Protein AF-A0A1H4NTI9-F1 (afdb_monomer_lite)

Sequence (78 aa):
MAKTLAYQVTVRRIATGCDYHIRLFSHSADHACDRAKDRARFAERISLAKYRELNAKGIACFRVISCEVSADQSRPNA

pLDDT: mean 76.21, std 14.33, range [49.12, 95.62]

Organism: NCBI:txid1437360

Foldseek 3Di:
DQDWDWDWDWDADPVPRDIDTDIDTDSDPVVVHVVVVVVVVVVVVVVVVVVVVCVVVDDDDDDDDDDDDDPVPPDPPD

Structure (mmCIF, N/CA/C/O backbone):
data_AF-A0A1H4NTI9-F1
#
_entry.id   AF-A0A1H4NTI9-F1
#
loop_
_atom_site.group_PDB
_atom_site.id
_atom_site.type_symbol
_atom_site.label_atom_id
_atom_site.label_alt_id
_atom_site.label_comp_id
_atom_site.label_asym_id
_atom_site.label_entity_id
_atom_site.label_seq_id
_atom_site.pdbx_PDB_ins_code
_atom_site.Cartn_x
_atom_site.Cartn_y
_atom_site.Cartn_z
_atom_site.occupancy
_atom_site.B_iso_or_equiv
_atom_site.auth_seq_id
_atom_site.auth_comp_id
_atom_site.auth_asym_id
_atom_site.auth_atom_id
_atom_site.pdbx_PDB_model_num
ATOM 1 N N . MET A 1 1 ? 25.238 -1.462 -18.365 1.00 56.00 1 MET A N 1
ATOM 2 C CA . MET A 1 1 ? 24.402 -0.949 -17.255 1.00 56.00 1 MET A CA 1
ATOM 3 C C . MET A 1 1 ? 22.939 -1.159 -17.617 1.00 56.00 1 MET A C 1
ATOM 5 O O . MET A 1 1 ? 22.543 -0.724 -18.691 1.00 56.00 1 MET A O 1
ATOM 9 N N . ALA A 1 2 ? 22.158 -1.865 -16.795 1.00 67.62 2 ALA A N 1
ATOM 10 C CA . ALA A 1 2 ? 20.737 -2.085 -17.075 1.00 67.62 2 ALA A CA 1
ATOM 11 C C . ALA A 1 2 ? 19.966 -0.763 -16.943 1.00 67.62 2 ALA A C 1
ATOM 13 O O . ALA A 1 2 ? 20.047 -0.093 -15.913 1.00 67.62 2 ALA A O 1
ATOM 14 N N . LYS A 1 3 ? 19.240 -0.365 -17.991 1.00 82.62 3 LYS A N 1
ATOM 15 C CA . LYS A 1 3 ? 18.502 0.903 -18.019 1.00 82.62 3 LYS A CA 1
ATOM 16 C C . LYS A 1 3 ? 17.375 0.859 -16.987 1.00 82.62 3 LYS A C 1
AT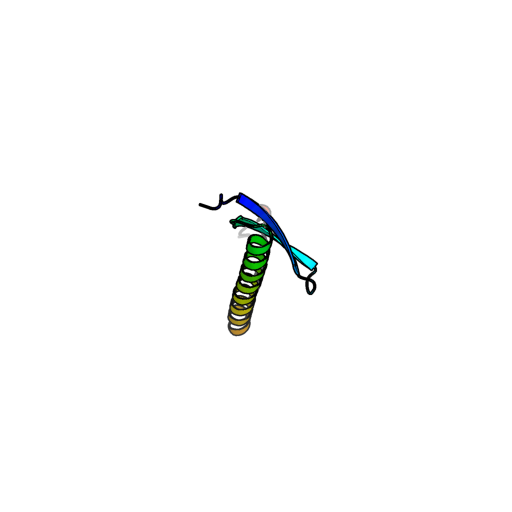OM 18 O O . LYS A 1 3 ? 16.545 -0.044 -17.007 1.00 82.62 3 LYS A O 1
ATOM 23 N N . THR A 1 4 ? 17.360 1.816 -16.068 1.00 89.62 4 THR A N 1
ATOM 24 C CA . THR A 1 4 ? 16.284 1.945 -15.083 1.00 89.62 4 THR A CA 1
ATOM 25 C C . THR A 1 4 ? 15.051 2.546 -15.754 1.00 89.62 4 THR A C 1
ATOM 27 O O . THR A 1 4 ? 15.143 3.585 -16.408 1.00 89.62 4 THR A O 1
ATOM 30 N N . LEU A 1 5 ? 13.898 1.905 -15.587 1.00 92.12 5 LEU A N 1
ATOM 31 C CA . LEU A 1 5 ? 12.606 2.329 -16.124 1.00 92.12 5 LEU A CA 1
ATOM 32 C C . LEU A 1 5 ? 11.649 2.686 -14.985 1.00 92.12 5 LEU A C 1
ATOM 34 O O . LEU A 1 5 ? 11.773 2.179 -13.869 1.00 92.12 5 LEU A O 1
ATOM 38 N N . ALA A 1 6 ? 10.703 3.580 -15.265 1.00 94.25 6 ALA A N 1
ATOM 39 C CA . ALA A 1 6 ? 9.645 3.937 -14.331 1.00 94.25 6 ALA A CA 1
ATOM 40 C C . ALA A 1 6 ? 8.456 2.985 -14.499 1.00 94.25 6 ALA A C 1
ATOM 42 O O . ALA A 1 6 ? 7.888 2.892 -15.583 1.00 94.25 6 ALA A O 1
ATOM 43 N N . TYR A 1 7 ? 8.049 2.344 -13.411 1.00 93.50 7 TYR A N 1
ATOM 44 C CA . TYR A 1 7 ? 6.887 1.472 -13.340 1.00 93.50 7 TYR A CA 1
ATOM 45 C C . TYR A 1 7 ? 5.829 2.097 -12.434 1.00 93.50 7 TYR A C 1
ATOM 47 O O . TYR A 1 7 ? 6.147 2.645 -11.374 1.00 93.50 7 TYR A O 1
ATOM 55 N N . GLN A 1 8 ? 4.573 2.004 -12.861 1.00 95.62 8 GLN A N 1
ATOM 56 C CA . GLN A 1 8 ? 3.409 2.308 -12.037 1.00 95.62 8 GLN A CA 1
ATOM 57 C C . GLN A 1 8 ? 2.858 0.982 -11.526 1.00 95.62 8 GLN A C 1
ATOM 59 O O . GLN A 1 8 ? 2.381 0.171 -12.316 1.00 95.62 8 GLN A O 1
ATOM 64 N N . VAL A 1 9 ? 2.970 0.741 -10.222 1.00 94.75 9 VAL A N 1
ATOM 65 C CA . VAL A 1 9 ? 2.526 -0.508 -9.603 1.00 94.75 9 VAL A CA 1
ATOM 66 C C . VAL A 1 9 ? 1.333 -0.214 -8.707 1.00 94.75 9 VAL A C 1
ATOM 68 O O . VAL A 1 9 ? 1.392 0.685 -7.869 1.00 94.75 9 VAL A O 1
ATOM 71 N N . THR A 1 10 ? 0.264 -0.989 -8.873 1.00 93.69 10 THR A N 1
ATOM 72 C CA . THR A 1 10 ? -0.901 -0.949 -7.986 1.00 93.69 10 THR A CA 1
ATOM 73 C C . THR A 1 10 ? -0.879 -2.178 -7.089 1.00 93.69 10 THR A C 1
ATOM 75 O O . THR A 1 10 ? -0.841 -3.305 -7.579 1.00 93.69 10 THR A O 1
ATOM 78 N N . VAL A 1 11 ? -0.892 -1.967 -5.775 1.00 90.88 11 VAL A N 1
ATOM 79 C CA . VAL A 1 11 ? -0.946 -3.035 -4.773 1.00 90.88 11 VAL A CA 1
ATOM 80 C C . VAL A 1 11 ? -2.303 -2.980 -4.085 1.00 90.88 11 VAL A C 1
ATOM 82 O O . VAL A 1 11 ? -2.577 -2.043 -3.338 1.00 90.88 11 VAL A O 1
ATOM 85 N N . ARG A 1 12 ? -3.144 -3.988 -4.322 1.00 88.31 12 ARG A N 1
ATOM 86 C CA . ARG A 1 12 ? -4.455 -4.114 -3.677 1.00 88.31 12 ARG A CA 1
ATOM 87 C C . ARG A 1 12 ? -4.341 -4.845 -2.348 1.00 88.31 12 ARG A C 1
ATOM 89 O O . ARG A 1 12 ? -3.807 -5.953 -2.282 1.00 88.31 12 ARG A O 1
ATOM 96 N N . ARG A 1 13 ? -4.903 -4.265 -1.292 1.00 82.75 13 ARG A N 1
ATOM 97 C CA . ARG A 1 13 ? -5.040 -4.917 0.011 1.00 82.75 13 ARG A CA 1
ATOM 98 C C . ARG A 1 13 ? -6.378 -5.640 0.083 1.00 82.75 13 ARG A C 1
ATOM 100 O O . ARG A 1 13 ? -7.418 -5.004 0.188 1.00 82.75 13 ARG A O 1
ATOM 107 N N . ILE A 1 14 ? -6.345 -6.971 0.088 1.00 82.81 14 ILE A N 1
ATOM 108 C CA . ILE A 1 14 ? -7.560 -7.806 0.091 1.00 82.81 14 ILE A CA 1
ATOM 109 C C . ILE A 1 14 ? -8.423 -7.542 1.334 1.00 82.81 14 ILE A C 1
ATOM 111 O O . ILE A 1 14 ? -9.636 -7.429 1.223 1.00 82.81 14 ILE A O 1
ATOM 115 N N . ALA A 1 15 ? -7.800 -7.373 2.504 1.00 76.69 15 ALA A N 1
ATOM 116 C CA . ALA A 1 15 ? -8.517 -7.218 3.770 1.00 76.69 15 ALA A CA 1
ATOM 117 C C . ALA A 1 15 ? -9.363 -5.934 3.874 1.00 76.69 15 ALA A C 1
ATOM 119 O O . ALA A 1 15 ? -10.363 -5.930 4.581 1.00 76.69 15 ALA A O 1
ATOM 120 N N . THR A 1 16 ? -8.965 -4.843 3.209 1.00 78.38 16 THR A N 1
ATOM 121 C CA . THR A 1 16 ? -9.685 -3.555 3.275 1.00 78.38 16 THR A CA 1
ATOM 122 C C . THR A 1 16 ? -10.200 -3.066 1.928 1.00 78.38 16 THR A C 1
ATOM 124 O O . THR A 1 16 ? -10.869 -2.041 1.878 1.00 78.38 16 THR A O 1
ATOM 127 N N . GLY A 1 17 ? -9.857 -3.746 0.832 1.00 81.62 17 GLY A N 1
ATOM 128 C CA . GLY A 1 17 ? -10.165 -3.307 -0.529 1.00 81.62 17 GLY A CA 1
ATOM 129 C C . GLY A 1 17 ? -9.414 -2.048 -0.978 1.00 81.62 17 GLY A C 1
ATOM 130 O O . GLY A 1 17 ? -9.720 -1.513 -2.037 1.00 81.62 17 GLY A O 1
ATOM 131 N N . CYS A 1 18 ? -8.447 -1.555 -0.195 1.00 80.75 18 CYS A N 1
ATOM 132 C CA . CYS A 1 18 ? -7.699 -0.342 -0.529 1.00 80.75 18 CYS A CA 1
ATOM 133 C C . CYS A 1 18 ? -6.605 -0.628 -1.561 1.00 80.75 18 CYS A C 1
ATOM 135 O O . CYS A 1 18 ? -5.876 -1.616 -1.432 1.00 80.75 18 CYS A O 1
ATOM 137 N N . ASP A 1 19 ? -6.430 0.291 -2.508 1.00 88.56 19 ASP A N 1
ATOM 138 C CA . ASP A 1 19 ? -5.382 0.227 -3.523 1.00 88.56 19 ASP A CA 1
ATOM 139 C C . ASP A 1 19 ? -4.270 1.240 -3.226 1.00 88.56 19 ASP A C 1
ATOM 141 O O . ASP A 1 19 ? -4.517 2.423 -2.992 1.00 88.56 19 ASP A O 1
ATOM 145 N N . TYR A 1 20 ? -3.023 0.770 -3.246 1.00 85.19 20 TYR A N 1
ATOM 146 C CA . TYR A 1 20 ? -1.833 1.610 -3.160 1.00 85.19 20 TYR A CA 1
ATOM 147 C C . TYR A 1 20 ? -1.237 1.785 -4.549 1.00 85.19 20 TYR A C 1
ATOM 149 O O . TYR A 1 20 ? -0.777 0.816 -5.154 1.00 85.19 20 TYR A O 1
ATOM 157 N N . HIS A 1 21 ? -1.185 3.022 -5.030 1.00 91.44 21 HIS A N 1
ATOM 158 C CA . HIS A 1 21 ? -0.531 3.360 -6.290 1.00 91.44 21 HIS A CA 1
ATOM 159 C C . HIS A 1 21 ? 0.885 3.865 -6.012 1.00 91.44 21 HIS A C 1
ATOM 161 O O . HIS A 1 21 ? 1.075 4.888 -5.353 1.00 91.44 21 HIS A O 1
ATOM 167 N N . ILE A 1 22 ? 1.892 3.130 -6.484 1.00 91.12 22 ILE A N 1
ATOM 168 C CA . ILE A 1 22 ? 3.299 3.402 -6.188 1.00 91.12 22 ILE A CA 1
ATOM 169 C C . ILE A 1 22 ? 4.080 3.512 -7.494 1.00 91.12 22 ILE A C 1
ATOM 171 O O . ILE A 1 22 ? 4.183 2.557 -8.265 1.00 91.12 22 ILE A O 1
ATOM 175 N N . ARG A 1 23 ? 4.708 4.672 -7.703 1.00 92.62 23 ARG A N 1
ATOM 176 C CA . ARG A 1 23 ? 5.673 4.871 -8.786 1.00 92.62 23 ARG A CA 1
ATOM 177 C C . ARG A 1 23 ? 7.067 4.441 -8.336 1.00 92.62 23 ARG A C 1
ATOM 179 O O . ARG A 1 23 ? 7.571 4.921 -7.317 1.00 92.62 23 ARG A O 1
ATOM 186 N N . LEU A 1 24 ? 7.707 3.553 -9.096 1.00 91.69 24 LEU A N 1
ATOM 187 C CA . LEU A 1 24 ? 9.019 2.988 -8.772 1.00 91.69 24 LEU A CA 1
ATOM 188 C C . LEU A 1 24 ? 9.941 2.973 -9.985 1.00 91.69 24 LEU A C 1
ATOM 190 O O . LEU A 1 24 ? 9.545 2.582 -11.073 1.00 91.69 24 LEU A O 1
ATOM 194 N N . PHE A 1 25 ? 11.203 3.328 -9.769 1.00 92.88 25 PHE A N 1
ATOM 195 C CA . PHE A 1 25 ? 12.257 3.156 -10.765 1.00 92.88 25 PHE A CA 1
ATOM 196 C C . PHE A 1 25 ? 12.961 1.818 -10.537 1.00 92.88 25 PHE A C 1
ATOM 198 O O . PHE A 1 25 ? 13.427 1.563 -9.421 1.00 92.88 25 PHE A O 1
ATOM 205 N N . SER A 1 26 ? 12.996 0.951 -11.549 1.00 92.44 26 SER A N 1
ATOM 206 C CA . SER A 1 26 ? 13.630 -0.367 -11.460 1.00 92.44 26 SER A CA 1
ATOM 207 C C . SER A 1 26 ? 14.164 -0.868 -12.802 1.00 92.44 26 SER A C 1
ATOM 209 O O . SER A 1 26 ? 13.854 -0.305 -13.847 1.00 92.44 26 SER A O 1
ATOM 211 N N . HIS A 1 27 ? 14.979 -1.920 -12.775 1.00 91.44 27 HIS A N 1
ATOM 212 C CA . HIS A 1 27 ? 15.543 -2.540 -13.974 1.00 91.44 27 HIS A CA 1
ATOM 213 C C . HIS A 1 27 ? 14.598 -3.580 -14.597 1.00 91.44 27 HIS A C 1
ATOM 215 O O . HIS A 1 27 ? 14.721 -3.868 -15.781 1.00 91.44 27 HIS A O 1
ATOM 221 N N . SER A 1 28 ? 13.626 -4.098 -13.835 1.00 93.12 28 SER A N 1
ATOM 222 C CA . SER A 1 28 ? 12.592 -5.021 -14.317 1.00 93.12 28 SER A CA 1
ATOM 223 C C . SER A 1 28 ? 11.241 -4.752 -13.651 1.00 93.12 28 SER A C 1
ATOM 225 O O . SER A 1 28 ? 11.172 -4.150 -12.573 1.00 93.12 28 SER A O 1
ATOM 227 N N . ALA A 1 29 ? 10.165 -5.199 -14.301 1.00 90.88 29 ALA A N 1
ATOM 228 C CA . ALA A 1 29 ? 8.810 -5.103 -13.767 1.00 90.88 29 ALA A CA 1
ATOM 229 C C . ALA A 1 29 ? 8.641 -5.946 -12.491 1.00 90.88 29 ALA A C 1
ATOM 231 O O . ALA A 1 29 ? 8.054 -5.465 -11.522 1.00 90.88 29 ALA A O 1
ATOM 232 N N . ASP A 1 30 ? 9.219 -7.150 -12.456 1.00 92.69 30 ASP A N 1
ATOM 233 C CA . ASP A 1 30 ? 9.150 -8.049 -11.295 1.00 92.69 30 ASP A CA 1
ATOM 234 C C . ASP A 1 30 ? 9.799 -7.416 -10.065 1.00 92.69 30 ASP A C 1
ATOM 236 O O . ASP A 1 30 ? 9.186 -7.306 -9.004 1.00 92.69 30 ASP A O 1
ATOM 240 N N . HIS A 1 31 ? 11.000 -6.861 -10.239 1.00 91.69 31 HIS A N 1
ATOM 241 C CA . HIS A 1 31 ? 11.703 -6.186 -9.156 1.00 91.69 31 HIS A CA 1
ATOM 242 C C . HIS A 1 31 ? 10.974 -4.902 -8.712 1.00 91.69 31 HIS A C 1
ATOM 244 O O . HIS A 1 31 ? 10.987 -4.543 -7.532 1.00 91.69 31 HIS A O 1
ATOM 250 N N . ALA A 1 32 ? 10.294 -4.196 -9.625 1.00 91.50 32 ALA A N 1
ATOM 251 C CA . ALA A 1 32 ? 9.415 -3.091 -9.247 1.00 91.50 32 ALA A CA 1
ATOM 252 C C . ALA A 1 32 ? 8.218 -3.572 -8.407 1.00 91.50 32 ALA A C 1
ATOM 254 O O . ALA A 1 32 ? 7.884 -2.925 -7.414 1.00 91.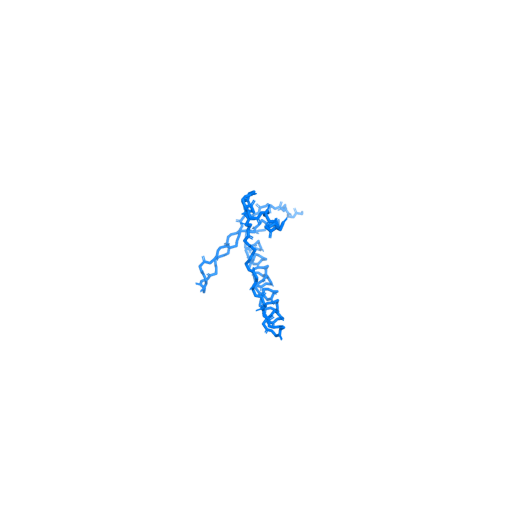50 32 ALA A O 1
ATOM 255 N N . CYS A 1 33 ? 7.609 -4.706 -8.759 1.00 92.81 33 CYS A N 1
ATOM 256 C CA . CYS A 1 33 ? 6.491 -5.287 -8.019 1.00 92.81 33 CYS A CA 1
ATOM 257 C C . CYS A 1 33 ? 6.892 -5.725 -6.608 1.00 92.81 33 CYS A C 1
ATOM 259 O O . CYS A 1 33 ? 6.177 -5.417 -5.653 1.00 92.81 33 CYS A O 1
ATOM 261 N N . ASP A 1 34 ? 8.042 -6.376 -6.449 1.00 92.69 34 ASP A N 1
ATOM 262 C CA . ASP A 1 34 ? 8.512 -6.819 -5.133 1.00 92.69 34 ASP A CA 1
ATOM 263 C C . ASP A 1 34 ? 8.792 -5.633 -4.207 1.00 92.69 34 ASP A C 1
ATOM 265 O O . ASP A 1 34 ? 8.269 -5.572 -3.092 1.00 92.69 34 ASP A O 1
ATOM 269 N N . ARG A 1 35 ? 9.466 -4.591 -4.709 1.00 92.00 35 ARG A N 1
ATOM 270 C CA . ARG A 1 35 ? 9.642 -3.357 -3.929 1.00 92.00 35 ARG A CA 1
ATOM 271 C C . ARG A 1 35 ? 8.326 -2.652 -3.601 1.00 92.00 35 ARG A C 1
ATOM 273 O O . ARG A 1 35 ? 8.230 -2.007 -2.555 1.00 92.00 35 ARG A O 1
ATOM 280 N N . ALA A 1 36 ? 7.330 -2.710 -4.486 1.00 91.38 36 ALA A N 1
ATOM 281 C CA . ALA A 1 36 ? 6.016 -2.127 -4.222 1.00 91.38 36 ALA A CA 1
ATOM 282 C C . ALA A 1 36 ? 5.320 -2.844 -3.061 1.00 91.38 36 ALA A C 1
ATOM 284 O O . ALA A 1 36 ? 4.795 -2.181 -2.164 1.00 91.38 36 ALA A O 1
ATOM 285 N N . LYS A 1 37 ? 5.373 -4.184 -3.038 1.00 88.75 37 LYS A N 1
ATOM 286 C CA . LYS A 1 37 ? 4.840 -5.000 -1.938 1.00 88.75 37 LYS A CA 1
ATOM 287 C C . LYS A 1 37 ? 5.520 -4.658 -0.614 1.00 88.75 37 LYS A C 1
ATOM 289 O O . LYS A 1 37 ? 4.828 -4.440 0.379 1.00 88.75 37 LYS A O 1
ATOM 294 N N . ASP A 1 38 ? 6.846 -4.550 -0.598 1.00 88.75 38 ASP A N 1
ATOM 295 C CA . ASP A 1 38 ? 7.587 -4.229 0.626 1.00 88.75 38 ASP A CA 1
ATOM 296 C C . ASP A 1 38 ? 7.272 -2.825 1.148 1.00 88.75 38 ASP A C 1
ATOM 298 O O . ASP A 1 38 ? 7.064 -2.640 2.350 1.00 88.75 38 ASP A O 1
ATOM 302 N N . ARG A 1 39 ? 7.138 -1.834 0.255 1.00 85.94 39 ARG A N 1
ATOM 303 C CA . ARG A 1 39 ? 6.689 -0.486 0.637 1.00 85.94 39 ARG A CA 1
ATOM 304 C C . ARG A 1 39 ? 5.269 -0.480 1.193 1.00 85.94 39 ARG A C 1
ATOM 306 O O . ARG A 1 39 ? 5.029 0.191 2.195 1.00 85.94 39 ARG A O 1
ATOM 313 N N . ALA A 1 40 ? 4.348 -1.224 0.581 1.00 85.25 40 ALA A N 1
ATOM 314 C CA . ALA A 1 40 ? 2.977 -1.337 1.071 1.00 85.25 40 ALA A CA 1
ATOM 315 C C . ALA A 1 40 ? 2.931 -1.976 2.474 1.00 85.25 40 ALA A C 1
ATOM 317 O O . ALA A 1 40 ? 2.285 -1.439 3.374 1.00 85.25 40 ALA A O 1
ATOM 318 N N . ARG A 1 41 ? 3.697 -3.053 2.703 1.00 82.50 41 ARG A N 1
ATOM 319 C CA . ARG A 1 41 ? 3.848 -3.698 4.024 1.00 82.50 41 ARG A CA 1
ATOM 320 C C . ARG A 1 41 ? 4.450 -2.759 5.068 1.00 82.50 41 ARG A C 1
ATOM 322 O O . ARG A 1 41 ? 4.02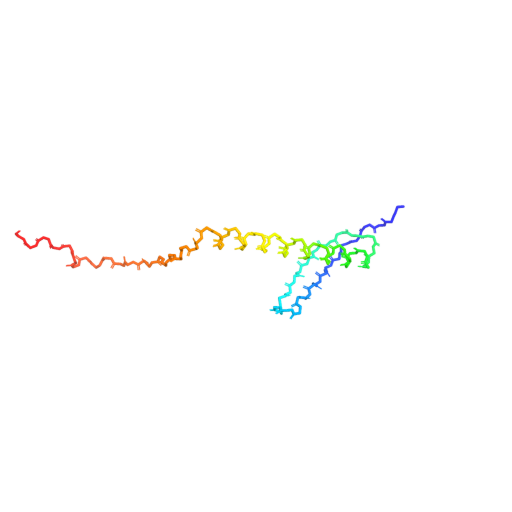6 -2.744 6.222 1.00 82.50 41 ARG A O 1
ATOM 329 N N . PHE A 1 42 ? 5.451 -1.969 4.690 1.00 79.88 42 PHE A N 1
ATOM 330 C CA . PHE A 1 42 ? 6.069 -1.010 5.601 1.00 79.88 42 PHE A CA 1
ATOM 331 C C . PHE A 1 42 ? 5.102 0.116 5.995 1.00 79.88 42 PHE A C 1
ATOM 333 O O . PHE A 1 42 ? 4.996 0.447 7.176 1.00 79.88 42 PHE A O 1
ATOM 340 N N . ALA A 1 43 ? 4.344 0.652 5.033 1.00 75.12 43 ALA A N 1
ATOM 341 C CA . ALA A 1 43 ? 3.306 1.646 5.297 1.00 75.12 43 ALA A CA 1
ATOM 342 C C . ALA A 1 43 ? 2.228 1.108 6.255 1.00 75.12 43 ALA A C 1
ATOM 344 O O . ALA A 1 43 ? 1.810 1.814 7.174 1.00 75.12 43 ALA A O 1
ATOM 345 N N . GLU A 1 44 ? 1.833 -0.159 6.100 1.00 72.50 44 GLU A N 1
ATOM 346 C CA . GLU A 1 44 ? 0.925 -0.837 7.027 1.00 72.50 44 GLU A CA 1
ATOM 347 C C . GLU A 1 44 ? 1.511 -0.926 8.440 1.00 72.50 44 GLU A C 1
ATOM 349 O O . GLU A 1 44 ? 0.832 -0.577 9.404 1.00 72.50 44 GLU A O 1
ATOM 354 N N . ARG A 1 45 ? 2.779 -1.330 8.587 1.00 73.69 45 ARG A N 1
ATOM 355 C CA . ARG A 1 45 ? 3.435 -1.409 9.904 1.00 73.69 45 ARG A CA 1
ATOM 356 C C . ARG A 1 45 ? 3.487 -0.056 10.607 1.00 73.69 45 ARG A C 1
ATOM 358 O O . ARG A 1 45 ? 3.234 -0.002 11.808 1.00 73.69 45 ARG A O 1
ATOM 365 N N . ILE A 1 46 ? 3.777 1.023 9.878 1.00 72.12 46 ILE A N 1
ATOM 366 C CA . ILE A 1 46 ? 3.748 2.387 10.428 1.00 72.12 46 ILE A CA 1
ATOM 367 C C . ILE A 1 46 ? 2.326 2.771 10.832 1.00 72.12 46 ILE A C 1
ATOM 369 O O . ILE A 1 46 ? 2.123 3.291 11.926 1.00 72.12 46 ILE A O 1
ATOM 373 N N . SER A 1 47 ? 1.339 2.504 9.975 1.00 68.00 47 SER A N 1
ATOM 374 C CA . SER A 1 47 ? -0.064 2.804 10.265 1.00 68.00 47 SER A CA 1
ATOM 375 C C . SER A 1 47 ? -0.551 2.054 11.506 1.00 68.00 47 SER A C 1
ATOM 377 O O . SER A 1 47 ? -1.140 2.665 12.392 1.00 68.00 47 SER A O 1
ATOM 379 N N . LEU A 1 48 ? -0.220 0.767 11.633 1.00 68.06 48 LEU A N 1
ATOM 380 C CA . LEU A 1 48 ? -0.566 -0.057 12.787 1.00 68.06 48 LEU A CA 1
ATOM 381 C C . LEU A 1 48 ? 0.153 0.408 14.061 1.00 68.06 48 LEU A C 1
ATOM 383 O O . LEU A 1 48 ? -0.462 0.457 15.123 1.00 68.06 48 LEU A O 1
ATOM 387 N N . ALA A 1 49 ? 1.437 0.768 13.969 1.00 64.75 49 ALA A N 1
ATOM 388 C CA . ALA A 1 49 ? 2.199 1.304 15.096 1.00 64.75 49 ALA A CA 1
ATOM 389 C C . ALA A 1 49 ? 1.612 2.637 15.580 1.00 64.75 49 ALA A C 1
ATOM 391 O O . ALA A 1 49 ? 1.375 2.801 16.774 1.00 64.75 49 ALA A O 1
ATOM 392 N N . LYS A 1 50 ? 1.282 3.541 14.652 1.00 65.00 50 LYS A N 1
ATOM 393 C CA . LYS A 1 50 ? 0.640 4.824 14.953 1.00 65.00 50 LYS A CA 1
ATOM 394 C C . LYS A 1 50 ? -0.774 4.636 15.502 1.00 65.00 50 LYS A C 1
ATOM 396 O O . LYS A 1 50 ? -1.155 5.322 16.438 1.00 65.00 50 LYS A O 1
ATOM 401 N N . TYR A 1 51 ? -1.533 3.671 14.987 1.00 65.00 51 TYR A N 1
ATOM 402 C CA . TYR A 1 51 ? -2.855 3.312 15.505 1.00 65.00 51 TYR A CA 1
ATOM 403 C C . TYR A 1 51 ? -2.781 2.759 16.935 1.00 65.00 51 TYR A C 1
ATOM 405 O O . TYR A 1 51 ? -3.576 3.144 17.786 1.00 65.00 51 TYR A O 1
ATOM 413 N N . ARG A 1 52 ? -1.800 1.896 17.232 1.00 64.75 52 ARG A N 1
ATOM 414 C CA . ARG A 1 52 ? -1.545 1.403 18.595 1.00 64.75 52 ARG A CA 1
ATOM 415 C C . ARG A 1 52 ? -1.109 2.521 19.534 1.00 64.75 52 ARG A C 1
ATOM 417 O O . ARG A 1 52 ? -1.599 2.568 20.653 1.00 64.75 52 ARG A O 1
ATOM 424 N N . GLU A 1 53 ? -0.241 3.424 19.084 1.00 66.62 53 GLU A N 1
ATOM 425 C CA . GLU A 1 53 ? 0.175 4.590 19.868 1.00 66.62 53 GLU A CA 1
ATOM 426 C C . GLU A 1 53 ? -1.009 5.520 20.176 1.00 66.62 53 GLU A C 1
ATOM 428 O O . GLU A 1 53 ? -1.185 5.939 21.318 1.00 66.62 53 GLU A O 1
ATOM 433 N N . LEU A 1 54 ? -1.847 5.805 19.176 1.00 58.16 54 LEU A N 1
ATOM 434 C CA . LEU A 1 54 ? -3.039 6.639 19.332 1.00 58.16 54 LEU A CA 1
ATOM 435 C C . LEU A 1 54 ? -4.075 5.983 20.256 1.00 58.16 54 LEU A C 1
ATOM 437 O O . LEU A 1 54 ? -4.621 6.655 21.124 1.00 58.16 54 LEU A O 1
ATOM 441 N N . ASN A 1 55 ? -4.305 4.673 20.132 1.00 60.34 55 ASN A N 1
ATOM 442 C CA . ASN A 1 55 ? -5.213 3.949 21.026 1.00 60.34 55 ASN A CA 1
ATOM 443 C C . ASN A 1 55 ? -4.674 3.823 22.453 1.00 60.34 55 ASN A C 1
ATOM 445 O O . ASN A 1 55 ? -5.452 3.923 23.396 1.00 60.34 55 ASN A O 1
ATOM 449 N N . ALA A 1 56 ? -3.362 3.647 22.633 1.00 60.22 56 ALA A N 1
ATOM 450 C CA . ALA A 1 56 ? -2.746 3.614 23.960 1.00 60.22 56 ALA A CA 1
ATOM 451 C C . ALA A 1 56 ? -2.870 4.959 24.695 1.00 60.22 56 ALA A C 1
ATOM 453 O O . ALA A 1 56 ? -2.843 4.991 25.921 1.00 60.22 56 ALA A O 1
ATOM 454 N N . LYS A 1 57 ? -3.014 6.065 23.955 1.00 58.03 57 LYS A N 1
ATOM 455 C CA . LYS A 1 57 ? -3.133 7.420 24.508 1.00 58.03 57 LYS A CA 1
ATOM 456 C C . LYS A 1 57 ? -4.578 7.903 24.687 1.00 58.03 57 LYS A C 1
ATOM 458 O O . LYS A 1 57 ? -4.756 8.988 25.224 1.00 58.03 57 LYS A O 1
ATOM 463 N N . GLY A 1 58 ? -5.583 7.110 24.297 1.00 52.06 58 GLY A N 1
ATOM 464 C CA . GLY A 1 58 ? -6.993 7.510 24.318 1.00 52.06 58 GLY A CA 1
ATOM 465 C C . GLY A 1 58 ? -7.269 8.623 23.302 1.00 52.06 58 GLY A C 1
ATOM 466 O O . GLY A 1 58 ? -6.834 9.760 23.458 1.00 52.06 58 GLY A O 1
ATOM 467 N N . ILE A 1 59 ? -7.988 8.317 22.223 1.00 59.31 59 ILE A N 1
ATOM 468 C CA . ILE A 1 59 ? -8.306 9.334 21.215 1.00 59.31 59 ILE A CA 1
ATOM 469 C C . ILE A 1 59 ? -9.489 10.168 21.718 1.00 59.31 59 ILE A C 1
ATOM 471 O O . ILE A 1 59 ? -10.601 9.660 21.844 1.00 59.31 59 ILE A O 1
ATOM 475 N N . ALA A 1 60 ? -9.263 11.459 21.958 1.00 58.09 60 ALA A N 1
ATOM 476 C CA . ALA A 1 60 ? -10.336 12.436 22.091 1.00 58.09 60 ALA A CA 1
ATOM 477 C C . ALA A 1 60 ? -10.686 12.987 20.698 1.00 58.09 60 ALA A C 1
ATOM 479 O O . ALA A 1 60 ? -9.869 13.646 20.053 1.00 58.09 60 ALA A O 1
ATOM 480 N N . CYS A 1 61 ? -11.893 12.693 20.216 1.00 53.41 61 CYS A N 1
ATOM 481 C CA . CYS A 1 61 ? -12.411 13.242 18.965 1.00 53.41 61 CYS A CA 1
ATOM 482 C C . CYS A 1 61 ? -13.167 14.542 19.252 1.00 53.41 61 CYS A C 1
ATOM 484 O O . CYS A 1 61 ? -14.179 14.526 19.949 1.00 53.41 61 CYS A O 1
ATOM 486 N N . PHE A 1 62 ? -12.713 15.653 18.673 1.00 58.41 62 PHE A N 1
ATOM 487 C CA . PHE A 1 62 ? -13.406 16.938 18.748 1.00 58.41 62 PHE A CA 1
ATOM 488 C C . PHE A 1 62 ? -14.026 17.274 17.393 1.00 58.41 62 PHE A C 1
ATOM 490 O O . PHE A 1 62 ? -13.369 17.175 16.356 1.00 58.41 62 PHE A O 1
ATOM 497 N N . ARG A 1 63 ? -15.292 17.698 17.400 1.00 49.12 63 ARG A N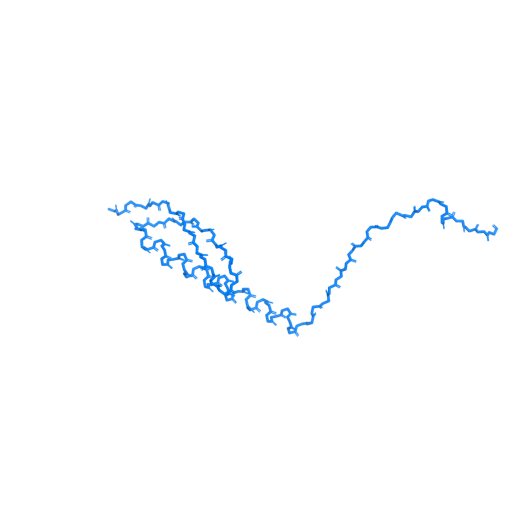 1
ATOM 498 C CA . ARG A 1 63 ? -15.962 18.280 16.234 1.00 49.12 63 ARG A CA 1
ATOM 499 C C . ARG A 1 63 ? -15.973 19.794 16.405 1.00 49.12 63 ARG A C 1
ATOM 501 O O . ARG A 1 63 ? -16.585 20.293 17.343 1.00 49.12 63 ARG A O 1
ATOM 508 N N . VAL A 1 64 ? -15.320 20.513 15.498 1.00 69.94 64 VAL A N 1
ATOM 509 C CA . VAL A 1 64 ? -15.410 21.977 15.438 1.00 69.94 64 VAL A CA 1
ATOM 510 C C . VAL A 1 64 ? -16.652 22.339 14.628 1.00 69.94 64 VAL A C 1
ATOM 512 O O . VAL A 1 64 ? -16.810 21.882 13.497 1.00 69.94 64 VAL A O 1
ATOM 515 N N . ILE A 1 65 ? -17.545 23.129 15.219 1.00 74.06 65 ILE A N 1
ATOM 516 C CA . ILE A 1 65 ? -18.722 23.689 14.552 1.00 74.06 65 ILE A CA 1
ATOM 517 C C . ILE A 1 65 ? -18.533 25.204 14.548 1.00 74.06 65 ILE A C 1
ATOM 519 O O . ILE A 1 65 ? -18.283 25.797 15.594 1.00 74.06 65 ILE A O 1
ATOM 523 N N . SER A 1 66 ? -18.608 25.817 13.366 1.00 66.25 66 SER A N 1
ATOM 524 C CA . SER A 1 66 ? -18.677 27.271 13.246 1.00 66.25 66 SER A CA 1
ATOM 525 C C . SER A 1 66 ? -20.101 27.698 13.594 1.00 66.25 66 SER A C 1
ATOM 527 O O . SER A 1 66 ? -21.047 27.261 12.941 1.00 66.25 66 SER A O 1
ATOM 529 N N . CYS A 1 67 ? -20.250 28.487 14.655 1.00 73.81 67 CYS A N 1
ATOM 530 C CA . CYS A 1 67 ? -21.521 29.091 15.029 1.00 73.81 67 CYS A CA 1
ATOM 531 C C . CYS A 1 67 ? -21.468 30.568 14.645 1.00 73.81 67 CYS A C 1
ATOM 533 O O . CYS A 1 67 ? -20.598 31.298 15.122 1.00 73.81 67 CYS A O 1
ATOM 535 N N . GLU A 1 68 ? -22.390 31.007 13.797 1.00 73.44 68 GLU A N 1
ATOM 536 C CA . GLU A 1 68 ? -22.633 32.430 13.592 1.00 73.44 68 GLU A CA 1
ATOM 537 C C . GLU A 1 68 ? -23.337 32.970 14.840 1.00 73.44 68 GLU A C 1
ATOM 539 O O . GLU A 1 68 ? -24.386 32.466 15.244 1.00 73.44 68 GLU A O 1
ATOM 544 N N . VAL A 1 69 ? -22.743 33.974 15.486 1.00 63.19 69 VAL A N 1
ATOM 545 C CA . VAL A 1 69 ? -23.436 34.729 16.532 1.00 63.19 69 VAL A CA 1
ATOM 546 C C . VAL A 1 69 ? -24.340 35.717 15.811 1.00 63.19 69 VAL A C 1
ATOM 548 O O . VAL A 1 69 ? -23.859 36.669 15.199 1.00 63.19 69 VAL A O 1
ATOM 551 N N . SER A 1 70 ? -25.649 35.471 15.848 1.00 59.47 70 SER A N 1
ATOM 552 C CA . SER A 1 70 ? -26.627 36.453 15.382 1.00 59.47 70 SER A CA 1
ATOM 553 C C . SER A 1 70 ? -26.475 37.734 16.208 1.00 59.47 70 SER A C 1
ATOM 555 O O . SER A 1 70 ? -26.369 37.685 17.436 1.00 59.47 70 SER A O 1
ATOM 557 N N . ALA A 1 71 ? -26.465 38.890 15.540 1.00 58.22 71 ALA A N 1
ATOM 558 C CA . ALA A 1 71 ? -26.319 40.204 16.173 1.00 58.22 71 ALA A CA 1
ATOM 559 C C . ALA A 1 71 ? -27.439 40.533 17.187 1.00 58.22 71 ALA A C 1
ATOM 561 O O . ALA A 1 71 ? -27.330 41.505 17.933 1.00 58.22 71 ALA A O 1
ATOM 562 N N . ASP A 1 72 ? -28.511 39.735 17.242 1.00 59.78 72 ASP A N 1
ATOM 563 C CA . ASP A 1 72 ? -29.585 39.876 18.230 1.00 59.78 72 ASP A CA 1
ATOM 564 C C . ASP A 1 72 ? -29.249 39.279 19.610 1.00 59.78 72 ASP A C 1
ATOM 566 O O . ASP A 1 72 ? -29.929 39.597 20.586 1.00 59.78 72 ASP A O 1
ATOM 570 N N . GLN A 1 73 ? -28.181 38.479 19.724 1.00 55.53 73 GLN A N 1
ATOM 571 C CA . GLN A 1 73 ? -27.757 37.860 20.987 1.00 55.53 73 GLN A CA 1
ATOM 572 C C . GLN A 1 73 ? -26.818 38.735 21.827 1.00 55.53 73 GLN A C 1
ATOM 574 O O . GLN A 1 73 ? -26.535 38.404 22.978 1.00 55.53 73 GLN A O 1
ATO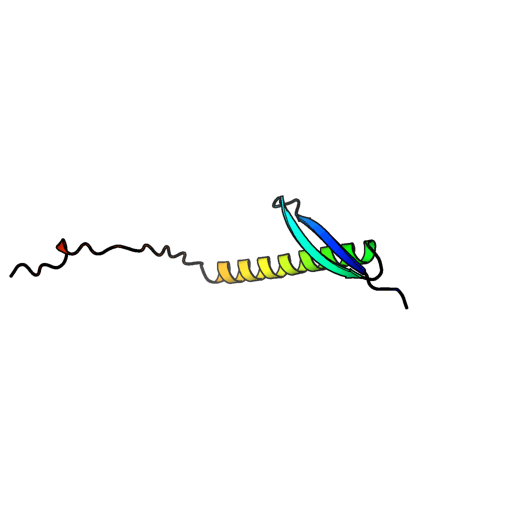M 579 N N . SER A 1 74 ? -26.370 39.884 21.308 1.00 59.62 74 SER A N 1
ATOM 580 C CA . SER A 1 74 ? -25.680 40.906 22.098 1.00 59.62 74 SER A CA 1
ATOM 581 C C . SER A 1 74 ? -26.661 41.991 22.546 1.00 59.62 74 SER A C 1
ATOM 583 O O . SER A 1 74 ? -26.635 43.118 22.052 1.00 59.62 74 SER A O 1
ATOM 585 N N . ARG A 1 75 ? -27.530 41.672 23.505 1.00 61.09 75 ARG A N 1
ATOM 586 C CA . ARG A 1 75 ? -28.121 42.706 24.361 1.00 61.09 75 ARG A CA 1
ATOM 587 C C . ARG A 1 75 ? -27.729 42.441 25.809 1.00 61.09 75 ARG A C 1
ATOM 589 O O . ARG A 1 75 ? -28.198 41.456 26.377 1.00 61.09 75 ARG A O 1
ATOM 596 N N . PRO A 1 76 ? -26.951 43.321 26.456 1.00 59.22 76 PRO A N 1
ATOM 597 C CA . PRO A 1 76 ? -27.183 43.549 27.866 1.00 59.22 76 PRO A CA 1
ATOM 598 C C . PRO A 1 76 ? -28.535 44.269 27.960 1.00 59.22 76 PRO A C 1
ATOM 600 O O . PRO A 1 76 ? -28.640 45.444 27.623 1.00 59.22 76 PRO A O 1
ATOM 603 N N . ASN A 1 77 ? -29.595 43.554 28.339 1.00 58.41 77 ASN A N 1
ATOM 604 C CA . ASN A 1 77 ? -30.797 44.217 28.838 1.00 58.41 77 ASN A CA 1
ATOM 605 C C . ASN A 1 77 ? -30.483 44.709 30.257 1.00 58.41 77 ASN A C 1
ATOM 607 O O . ASN A 1 77 ? -30.640 43.952 31.215 1.00 58.41 77 ASN A O 1
ATOM 611 N N . ALA A 1 78 ? -30.007 45.948 30.362 1.00 50.31 78 ALA A N 1
ATOM 612 C CA . ALA A 1 78 ? -30.068 46.781 31.558 1.00 50.31 78 ALA A CA 1
ATOM 613 C C . ALA A 1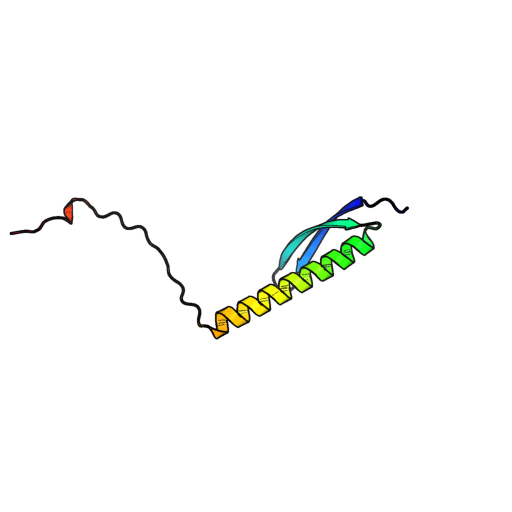 78 ? -30.099 48.251 31.127 1.00 50.31 78 ALA A C 1
ATOM 615 O O . ALA A 1 78 ? -29.185 48.649 30.370 1.00 50.31 78 ALA A O 1
#

Secondary structure (DSSP, 8-state):
-PPPEEEEEEEE-TTT--EEEEEEEESSHHHHHHHHHHHHHHHHHHHHHHHHHHHHT-------------GGG-----

Radius of gyration: 24.44 Å; chains: 1; bounding box: 55×55×50 Å